Protein AF-W1WVS3-F1 (afdb_monomer)

Secondary structure (DSSP, 8-state):
---TT--HHHHHHHHHSS-----HHHHHHHHHHHHHHHT---EE-TTT--EE-HHHHHHHHHHTS---S-----SSEEETTEEE----SEEES---SSPPPTTEEEHHHHHHHHHHHHT-TT-

Organism: NCBI:txid1403943

Foldseek 3Di:
DDPPDDPLVVVVCVLPVDDDPDDPLVNLLVVQVNCVVVVNQWDADPVPRDIDHNVVNVVSVVVVDDDDDPDPPQCFDADPLDTDDDDFADEDDDPDVDDDDPRYDYPVNVVVNVVVSVPDPSD

Structure (mmCIF, N/CA/C/O backbone):
data_AF-W1WVS3-F1
#
_entry.id   AF-W1WVS3-F1
#
loop_
_atom_site.group_PDB
_atom_site.id
_atom_site.type_symbol
_atom_site.label_atom_id
_atom_site.label_alt_id
_atom_site.label_comp_id
_atom_site.label_asym_id
_atom_site.label_entity_id
_atom_site.label_seq_id
_atom_site.pdbx_PDB_ins_code
_atom_site.Cartn_x
_atom_site.Cartn_y
_atom_site.Cartn_z
_atom_site.occupancy
_atom_site.B_iso_or_equiv
_atom_site.auth_seq_id
_atom_site.auth_comp_id
_atom_site.auth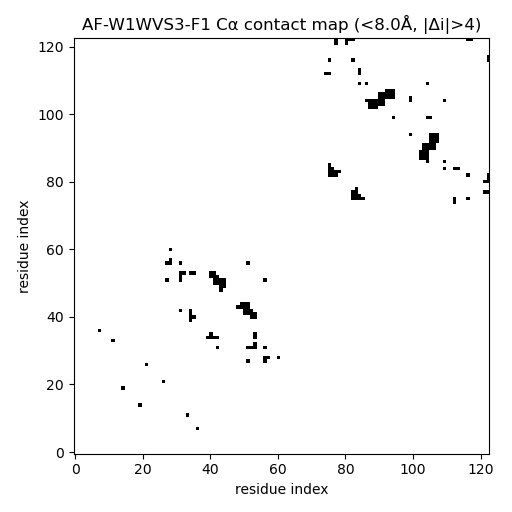_asym_id
_atom_site.auth_atom_id
_atom_site.pdbx_PDB_model_num
ATOM 1 N N . MET A 1 1 ? 13.238 14.920 16.404 1.00 37.09 1 MET A N 1
ATOM 2 C CA . MET A 1 1 ? 12.700 14.492 15.094 1.00 37.09 1 MET A CA 1
ATOM 3 C C . MET A 1 1 ? 11.214 14.265 15.288 1.00 37.09 1 MET A C 1
ATOM 5 O O . MET A 1 1 ? 10.827 13.260 15.865 1.00 37.09 1 MET A O 1
ATOM 9 N N . THR A 1 2 ? 10.415 15.285 15.002 1.00 36.09 2 THR A N 1
ATOM 10 C CA . THR A 1 2 ? 9.004 15.368 15.381 1.00 36.09 2 THR A CA 1
ATOM 11 C C . THR A 1 2 ? 8.149 14.519 14.437 1.00 36.09 2 THR A C 1
ATOM 13 O O . THR A 1 2 ? 8.249 14.638 13.219 1.00 36.09 2 THR A O 1
ATOM 16 N N . ALA A 1 3 ? 7.336 13.629 15.008 1.00 47.50 3 ALA A N 1
ATOM 17 C CA . ALA A 1 3 ? 6.373 12.768 14.320 1.00 47.50 3 ALA A CA 1
ATOM 18 C C . ALA A 1 3 ? 5.137 13.566 13.849 1.00 47.50 3 ALA A C 1
ATOM 20 O O . ALA A 1 3 ? 3.996 13.214 14.136 1.00 47.50 3 ALA A O 1
ATOM 21 N N . GLU A 1 4 ? 5.373 14.681 13.166 1.00 49.12 4 GLU A N 1
ATOM 22 C CA . GLU A 1 4 ? 4.330 15.546 12.621 1.00 49.12 4 GLU A CA 1
ATOM 23 C C . GLU A 1 4 ? 3.707 14.851 11.397 1.00 49.12 4 GLU A C 1
ATOM 25 O O . GLU A 1 4 ? 4.420 14.533 10.446 1.00 49.12 4 GLU A O 1
ATOM 30 N N . LEU A 1 5 ? 2.381 14.635 11.438 1.00 49.59 5 LEU A N 1
ATOM 31 C CA . LEU A 1 5 ? 1.480 14.105 10.385 1.00 49.59 5 LEU A CA 1
ATOM 32 C C . LEU A 1 5 ? 1.095 12.610 10.405 1.00 49.59 5 LEU A C 1
ATOM 34 O O . LEU A 1 5 ? 0.643 12.092 9.385 1.00 49.59 5 LEU A O 1
ATOM 38 N N . ARG A 1 6 ? 1.140 11.898 11.539 1.00 64.75 6 ARG A N 1
ATOM 39 C CA . ARG A 1 6 ? 0.361 10.642 11.675 1.00 64.75 6 ARG A CA 1
ATOM 40 C C . ARG A 1 6 ? -0.887 10.864 12.520 1.00 64.75 6 ARG A C 1
ATOM 42 O O . ARG A 1 6 ? -0.873 10.666 13.729 1.00 64.75 6 ARG A O 1
ATOM 49 N N . ASN A 1 7 ? -1.987 11.254 11.875 1.00 84.69 7 ASN A N 1
ATOM 50 C CA . ASN A 1 7 ? -3.302 11.313 12.518 1.00 84.69 7 ASN A CA 1
ATOM 51 C C . ASN A 1 7 ? -3.892 9.894 12.627 1.00 84.69 7 ASN A C 1
ATOM 53 O O . ASN A 1 7 ? -4.777 9.505 11.868 1.00 84.69 7 ASN A O 1
ATOM 57 N N . LEU A 1 8 ? -3.342 9.101 13.552 1.00 86.19 8 LEU A N 1
ATOM 58 C CA . LEU A 1 8 ? -3.789 7.733 13.830 1.00 86.19 8 LEU A CA 1
ATOM 59 C C . LEU A 1 8 ? -5.300 7.623 14.101 1.00 86.19 8 LEU A C 1
ATOM 61 O O . LEU A 1 8 ? -5.906 6.710 13.542 1.00 86.19 8 LEU A O 1
ATOM 65 N N . PRO A 1 9 ? -5.936 8.539 14.862 1.00 88.38 9 PRO A N 1
ATOM 66 C CA . PRO A 1 9 ? -7.389 8.524 15.036 1.00 88.38 9 PRO A CA 1
ATOM 67 C C . PRO A 1 9 ? -8.158 8.619 13.714 1.00 88.38 9 PRO A C 1
ATOM 69 O O . PRO A 1 9 ? -9.126 7.892 13.507 1.00 88.38 9 PRO A O 1
ATOM 72 N N . HIS A 1 10 ? -7.712 9.480 12.795 1.00 87.06 10 HIS A N 1
ATOM 73 C CA . HIS A 1 10 ? -8.343 9.620 11.484 1.00 87.06 10 HIS A CA 1
ATOM 74 C C . HIS A 1 10 ? -8.185 8.354 10.629 1.00 87.06 10 HIS A C 1
ATOM 76 O O . HIS A 1 10 ? -9.164 7.880 10.056 1.00 87.06 10 HIS A O 1
ATOM 82 N N . ILE A 1 11 ? -6.985 7.762 10.601 1.00 88.50 11 ILE A N 1
ATOM 83 C CA . ILE A 1 11 ? -6.723 6.510 9.870 1.00 88.50 11 ILE A CA 1
ATOM 84 C C . ILE A 1 11 ? -7.566 5.365 10.440 1.00 88.50 11 ILE A C 1
ATOM 86 O O . ILE A 1 11 ? -8.191 4.640 9.675 1.00 88.50 11 ILE A O 1
ATOM 90 N N . ALA A 1 12 ? -7.625 5.217 11.767 1.00 89.12 12 ALA A N 1
ATOM 91 C CA . ALA A 1 12 ? -8.442 4.196 12.418 1.00 89.12 12 ALA A CA 1
ATOM 92 C C . ALA A 1 12 ? -9.937 4.389 12.120 1.00 89.12 12 ALA A C 1
ATOM 94 O O . ALA A 1 12 ? -10.638 3.418 11.855 1.00 89.12 12 ALA A O 1
ATOM 95 N N . SER A 1 13 ? -10.415 5.638 12.098 1.00 90.19 13 SER A N 1
ATOM 96 C CA . SER A 1 13 ? -11.797 5.943 11.725 1.00 90.19 13 SER A CA 1
ATOM 97 C C . SER A 1 13 ? -12.124 5.466 10.309 1.00 90.19 13 SER A C 1
ATOM 99 O O . SER A 1 13 ? -13.144 4.812 10.128 1.00 90.19 13 SER A O 1
ATOM 101 N N . MET A 1 14 ? -11.267 5.741 9.320 1.00 89.38 14 MET A N 1
ATOM 102 C CA . MET A 1 14 ? -11.466 5.233 7.952 1.00 89.38 14 MET A CA 1
ATOM 103 C C . MET A 1 14 ? -11.296 3.710 7.870 1.00 89.38 14 MET A C 1
ATOM 105 O O . MET A 1 14 ? -11.990 3.043 7.120 1.00 89.38 14 MET A O 1
ATOM 109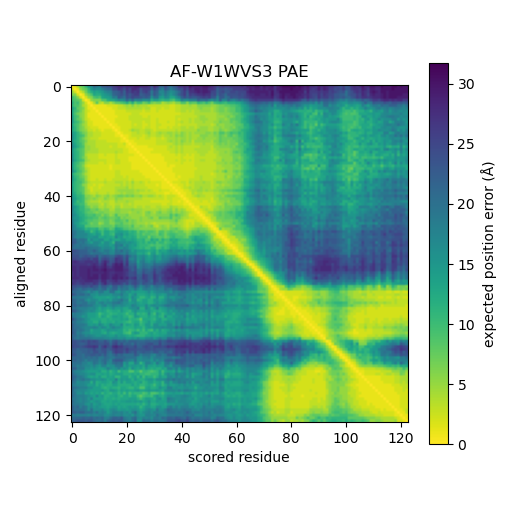 N N . ALA A 1 15 ? -10.394 3.130 8.663 1.00 90.06 15 ALA A N 1
ATOM 110 C CA . ALA A 1 15 ? -10.122 1.697 8.611 1.00 90.06 15 ALA A CA 1
ATOM 111 C C . ALA A 1 15 ? -11.259 0.827 9.183 1.00 90.06 15 ALA A C 1
ATOM 113 O O . ALA A 1 15 ? -11.425 -0.307 8.742 1.00 90.06 15 ALA A O 1
ATOM 114 N N . PHE A 1 16 ? -11.998 1.324 10.185 1.00 89.75 16 PHE A N 1
ATOM 115 C CA . PHE A 1 16 ? -12.959 0.517 10.950 1.00 89.75 16 PHE A CA 1
ATOM 116 C C . PHE A 1 16 ? -14.426 0.946 10.821 1.00 89.75 16 PHE A C 1
ATOM 118 O O . PHE A 1 16 ? -15.299 0.141 11.136 1.00 89.75 16 PHE A O 1
ATOM 125 N N . ASN A 1 17 ? -14.724 2.176 10.382 1.00 91.38 17 ASN A N 1
ATOM 126 C CA . ASN A 1 17 ? 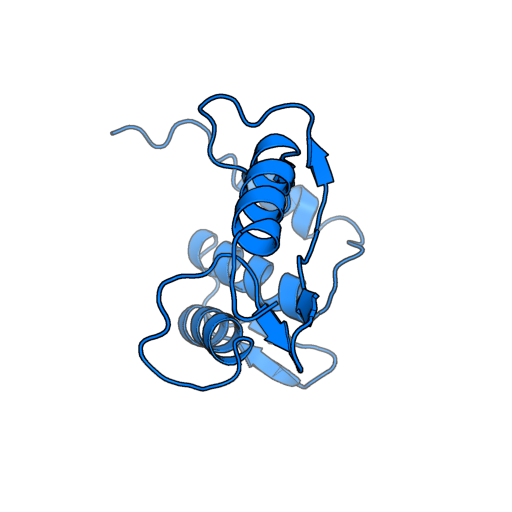-16.108 2.677 10.334 1.00 91.38 17 ASN A CA 1
ATOM 127 C C . ASN A 1 17 ? -16.769 2.581 8.949 1.00 91.38 17 ASN A C 1
ATOM 129 O O . ASN A 1 17 ? -17.908 3.020 8.795 1.00 91.38 17 ASN A O 1
ATOM 133 N N . GLU A 1 18 ? -16.095 2.019 7.947 1.00 89.44 18 GLU A N 1
ATOM 134 C CA . GLU A 1 18 ? -16.643 1.846 6.599 1.00 89.44 18 GLU A CA 1
ATOM 135 C C . GLU A 1 18 ? -16.182 0.527 5.952 1.00 89.44 18 GLU A C 1
ATOM 137 O O . GLU A 1 18 ? -15.131 -0.008 6.313 1.00 89.44 18 GLU A O 1
ATOM 142 N N . PRO A 1 19 ? -16.957 -0.035 5.005 1.00 89.00 19 PRO A N 1
ATOM 143 C CA . PRO A 1 19 ? -16.530 -1.200 4.241 1.00 89.00 19 PRO A CA 1
ATOM 144 C C . PRO A 1 19 ? -15.398 -0.838 3.271 1.00 89.00 19 PRO A C 1
ATOM 146 O O . PRO A 1 19 ? -15.539 0.053 2.434 1.00 89.00 19 PRO A O 1
ATOM 149 N N . LEU A 1 20 ? -14.294 -1.584 3.339 1.00 88.06 20 LEU A N 1
ATOM 150 C CA . LEU A 1 20 ? -13.132 -1.397 2.473 1.00 88.06 20 LEU A CA 1
ATOM 151 C C . LEU A 1 20 ? -13.074 -2.487 1.399 1.00 88.06 20 LEU A C 1
ATOM 153 O O . LEU A 1 20 ? -13.071 -3.678 1.706 1.00 88.06 20 LEU A O 1
ATOM 157 N N . MET A 1 21 ? -12.962 -2.086 0.133 1.00 89.00 21 MET A N 1
ATOM 158 C CA . MET A 1 21 ? -12.652 -3.002 -0.968 1.00 89.00 21 MET A CA 1
ATOM 159 C C . MET A 1 21 ? -11.142 -3.238 -1.025 1.00 89.00 21 MET A C 1
ATOM 161 O O . MET A 1 21 ? -10.414 -2.497 -1.685 1.00 89.00 21 MET A O 1
ATOM 165 N N . LEU A 1 22 ? -10.671 -4.261 -0.311 1.00 83.12 22 LEU A N 1
ATOM 166 C CA . LEU A 1 22 ? -9.264 -4.654 -0.257 1.00 83.12 22 LEU A CA 1
ATOM 167 C C . LEU A 1 22 ? -9.097 -6.117 -0.659 1.00 83.12 22 LEU A C 1
ATOM 169 O O . LEU A 1 22 ? -9.939 -6.963 -0.362 1.00 83.12 22 LEU A O 1
ATOM 173 N N . GLU A 1 23 ? -7.976 -6.412 -1.307 1.00 82.94 23 GLU A N 1
ATOM 174 C CA . GLU A 1 23 ? -7.543 -7.791 -1.504 1.00 82.94 23 GLU A CA 1
ATOM 175 C C . GLU A 1 23 ? -7.091 -8.378 -0.143 1.00 82.94 23 GLU A C 1
ATOM 177 O O . GLU A 1 23 ? -6.466 -7.657 0.648 1.00 82.94 23 GLU A O 1
ATOM 182 N N . PRO A 1 24 ? -7.431 -9.644 0.177 1.00 82.06 24 PRO A N 1
ATOM 183 C CA . PRO A 1 24 ? -7.148 -10.241 1.482 1.00 82.06 24 PRO A CA 1
ATOM 184 C C . PRO A 1 24 ? -5.685 -10.170 1.936 1.00 82.06 24 PRO A C 1
ATOM 186 O O . PRO A 1 24 ? -5.435 -9.822 3.093 1.00 82.06 24 PRO A O 1
ATOM 189 N N . ALA A 1 25 ? -4.711 -10.458 1.067 1.00 79.19 25 ALA A N 1
ATOM 190 C CA . ALA A 1 25 ? -3.298 -10.384 1.437 1.00 79.19 25 ALA A CA 1
ATOM 191 C C . ALA A 1 25 ? -2.888 -8.946 1.795 1.00 79.19 25 ALA A C 1
ATOM 193 O O . ALA A 1 25 ? -2.202 -8.729 2.798 1.00 79.19 25 ALA A O 1
ATOM 194 N N . TYR A 1 26 ? -3.374 -7.944 1.057 1.00 79.25 26 TYR A N 1
ATOM 195 C CA . TYR A 1 26 ? -3.118 -6.539 1.387 1.00 79.25 26 TYR A CA 1
ATOM 196 C C . TYR A 1 26 ? -3.793 -6.101 2.695 1.00 79.25 26 TYR A C 1
ATOM 198 O O . TYR A 1 26 ? -3.179 -5.395 3.500 1.00 79.25 26 TYR A O 1
ATOM 206 N N . ALA A 1 27 ? -5.024 -6.558 2.951 1.00 85.75 27 ALA A N 1
ATOM 207 C CA . ALA A 1 27 ? -5.737 -6.276 4.195 1.00 85.75 27 ALA A CA 1
ATOM 208 C C . ALA A 1 27 ? -4.961 -6.792 5.417 1.00 85.75 27 ALA A C 1
ATOM 210 O O . ALA A 1 27 ? -4.748 -6.037 6.368 1.00 85.75 27 ALA A O 1
ATOM 211 N N . ARG A 1 28 ? -4.462 -8.037 5.371 1.00 83.25 28 ARG A N 1
ATOM 212 C CA . ARG A 1 28 ? -3.656 -8.631 6.456 1.00 83.25 28 ARG A CA 1
ATOM 213 C C . ARG A 1 28 ? -2.463 -7.746 6.812 1.00 83.25 28 ARG A C 1
ATOM 215 O O . ARG A 1 28 ? -2.244 -7.427 7.976 1.00 83.25 28 ARG A O 1
ATOM 222 N N . VAL A 1 29 ? -1.730 -7.285 5.807 1.00 80.06 29 VAL A N 1
ATOM 223 C CA . VAL A 1 29 ? -0.550 -6.431 5.985 1.00 80.06 29 VAL A CA 1
ATOM 224 C C . VAL A 1 29 ? -0.911 -5.074 6.569 1.00 80.06 29 VAL A C 1
ATOM 226 O O . VAL A 1 29 ? -0.297 -4.630 7.543 1.00 80.06 29 VAL A O 1
ATOM 229 N N . PHE A 1 30 ? -1.905 -4.415 5.974 1.00 85.19 30 PHE A N 1
ATOM 230 C CA . PHE A 1 30 ? -2.362 -3.102 6.404 1.00 85.19 30 PHE A CA 1
ATOM 231 C C . PHE A 1 30 ? -2.807 -3.123 7.870 1.00 85.19 30 PHE A C 1
ATOM 233 O O . PHE A 1 30 ? -2.318 -2.326 8.674 1.00 85.19 30 PHE A O 1
ATOM 240 N N . PHE A 1 31 ? -3.675 -4.071 8.237 1.00 87.62 31 PHE A N 1
ATOM 241 C CA . PHE A 1 31 ? -4.196 -4.167 9.596 1.00 87.62 31 PHE A CA 1
ATOM 242 C C . PHE A 1 31 ? -3.126 -4.581 10.604 1.00 87.62 31 PHE A C 1
ATOM 244 O O . PHE A 1 31 ? -3.134 -4.055 11.710 1.00 87.62 31 PHE A O 1
ATOM 251 N N . CYS A 1 32 ? -2.160 -5.427 10.245 1.00 85.00 32 CYS A N 1
ATOM 252 C CA . CYS A 1 32 ? -1.051 -5.767 11.140 1.00 85.00 32 CYS A CA 1
ATOM 253 C C . CYS A 1 32 ? -0.120 -4.578 11.415 1.00 85.00 32 CYS A C 1
ATOM 255 O O . CYS A 1 32 ? 0.274 -4.353 12.561 1.00 85.00 32 CYS A O 1
ATOM 257 N N . ALA A 1 33 ? 0.188 -3.772 10.395 1.00 82.94 33 ALA A N 1
ATOM 258 C CA . ALA A 1 33 ? 0.951 -2.540 10.579 1.00 82.94 33 ALA A CA 1
ATOM 259 C C . ALA A 1 33 ? 0.182 -1.518 11.437 1.00 82.94 33 ALA A C 1
ATOM 261 O O . ALA A 1 33 ? 0.769 -0.858 12.299 1.00 82.94 33 ALA A O 1
ATOM 262 N N . LEU A 1 34 ? -1.136 -1.410 11.232 1.00 86.25 34 LEU A N 1
ATOM 263 C CA . LEU A 1 34 ? -2.011 -0.540 12.017 1.00 86.25 34 LEU A CA 1
ATOM 264 C C . LEU A 1 34 ? -2.143 -1.023 13.472 1.00 86.25 34 LEU A C 1
ATOM 266 O O . LEU A 1 34 ? -2.066 -0.214 14.394 1.00 86.25 34 LEU A O 1
ATOM 270 N N . ALA A 1 35 ? -2.267 -2.333 13.691 1.00 86.69 35 ALA A N 1
ATOM 271 C CA . ALA A 1 35 ? -2.376 -2.958 15.007 1.00 86.69 35 ALA A CA 1
ATOM 272 C C . ALA A 1 35 ? -1.173 -2.636 15.901 1.00 86.69 35 ALA A C 1
ATOM 274 O O . ALA A 1 35 ? -1.359 -2.227 17.048 1.00 86.69 35 ALA A O 1
ATOM 275 N N . GLY A 1 36 ? 0.045 -2.703 15.352 1.00 81.94 36 GLY A N 1
ATOM 276 C CA . GLY A 1 36 ? 1.260 -2.311 16.069 1.00 81.94 36 GLY A CA 1
ATOM 277 C C . GLY A 1 36 ? 1.268 -0.840 16.508 1.00 81.94 36 GLY A C 1
ATOM 278 O O . GLY A 1 36 ? 1.840 -0.515 17.544 1.00 81.94 36 GLY A O 1
ATOM 279 N N . GLN A 1 37 ? 0.600 0.051 15.767 1.00 83.69 37 GLN A N 1
ATOM 280 C CA . GLN A 1 37 ? 0.473 1.468 16.136 1.00 83.69 37 GLN A CA 1
ATOM 281 C C . GLN A 1 37 ? -0.641 1.713 17.168 1.00 83.69 37 GLN A C 1
ATOM 283 O O . GLN A 1 37 ? -0.565 2.675 17.927 1.00 83.69 37 GLN A O 1
ATOM 288 N N . LEU A 1 38 ? -1.670 0.861 17.188 1.00 85.69 38 LEU A N 1
ATOM 289 C CA . LEU A 1 38 ? -2.833 0.963 18.078 1.00 85.69 38 LEU A CA 1
ATOM 290 C C . LEU A 1 38 ? -2.676 0.179 19.393 1.00 85.69 38 LEU A C 1
ATOM 292 O O . LEU A 1 38 ? -3.576 0.210 20.227 1.00 85.69 38 LEU A O 1
ATOM 296 N N . GLY A 1 39 ? -1.560 -0.530 19.588 1.00 85.06 39 GLY A N 1
ATOM 297 C CA . GLY A 1 39 ? -1.350 -1.385 20.762 1.00 85.06 39 GLY A CA 1
ATOM 298 C C . GLY A 1 39 ? -2.166 -2.683 20.732 1.00 85.06 39 GLY A C 1
ATOM 299 O O . GLY A 1 39 ? -2.389 -3.297 21.773 1.00 85.06 39 GLY A O 1
ATOM 300 N N . ILE A 1 40 ? -2.616 -3.109 19.549 1.00 86.75 40 ILE A N 1
ATOM 301 C CA . ILE A 1 40 ? -3.334 -4.369 19.350 1.00 86.75 40 ILE A CA 1
ATOM 302 C C . ILE A 1 40 ? -2.300 -5.491 19.214 1.00 86.75 40 ILE A C 1
ATOM 304 O O . ILE A 1 40 ? -1.448 -5.465 18.327 1.00 86.75 40 ILE A O 1
ATOM 308 N N . SER A 1 41 ? -2.377 -6.485 20.097 1.00 81.94 41 SER A N 1
ATOM 309 C CA . SER A 1 41 ? -1.390 -7.568 20.193 1.00 81.94 41 SER A CA 1
ATOM 310 C C . SER A 1 41 ? -1.661 -8.752 19.264 1.00 81.94 41 SER A C 1
ATOM 312 O O . SER A 1 41 ? -0.736 -9.494 18.935 1.00 81.94 41 SER A O 1
ATOM 314 N N . ARG A 1 42 ? -2.914 -8.947 18.843 1.00 84.38 42 ARG A N 1
ATOM 315 C CA . ARG A 1 42 ? -3.333 -10.083 18.017 1.00 84.38 42 ARG A CA 1
ATOM 316 C C . ARG A 1 42 ? -4.489 -9.693 17.109 1.00 84.38 42 ARG A C 1
ATOM 318 O O . ARG A 1 42 ? -5.464 -9.103 17.567 1.00 84.38 42 ARG A O 1
ATOM 325 N N . LEU A 1 43 ? -4.391 -10.086 15.845 1.00 86.50 43 LEU A N 1
ATOM 326 C CA . LEU A 1 43 ? -5.483 -10.045 14.879 1.00 86.50 43 LEU A CA 1
ATOM 327 C C . LEU A 1 43 ? -5.944 -11.469 14.579 1.00 86.50 43 LEU A C 1
ATOM 329 O O . LEU A 1 43 ? -5.170 -12.418 14.690 1.00 86.50 43 LEU A O 1
ATOM 333 N N . THR A 1 44 ? -7.215 -11.634 14.234 1.00 87.06 44 THR A N 1
ATOM 334 C CA . THR A 1 44 ? -7.772 -12.926 13.823 1.00 87.06 44 THR A CA 1
ATOM 335 C C . THR A 1 44 ? -8.528 -12.731 12.523 1.00 87.06 44 THR A C 1
ATOM 337 O O . THR A 1 44 ? -9.426 -11.893 12.455 1.00 87.06 44 THR A O 1
ATOM 340 N N . ASP A 1 45 ? -8.144 -13.476 11.490 1.00 84.12 45 ASP A N 1
ATOM 341 C CA . ASP A 1 45 ? -8.894 -13.525 10.240 1.00 84.12 45 ASP A CA 1
ATOM 342 C C . ASP A 1 45 ? -10.192 -14.301 10.495 1.00 84.12 45 ASP A C 1
ATOM 344 O O . ASP A 1 45 ? -10.162 -15.485 10.824 1.00 84.12 45 ASP A O 1
ATOM 348 N N . ALA A 1 46 ? -11.339 -13.632 10.380 1.00 80.38 46 ALA A N 1
ATOM 349 C CA . ALA A 1 46 ? -12.638 -14.235 10.672 1.00 80.38 46 ALA A CA 1
ATOM 350 C C . ALA A 1 46 ? -13.054 -15.323 9.665 1.00 80.38 46 ALA A C 1
ATOM 352 O O . ALA A 1 46 ? -13.892 -16.159 9.992 1.00 80.38 46 ALA A O 1
ATOM 353 N N . VAL A 1 47 ? -12.489 -15.315 8.454 1.00 79.62 47 VAL A N 1
ATOM 354 C CA . VAL A 1 47 ? -12.786 -16.292 7.397 1.00 79.62 47 VAL A CA 1
ATOM 355 C C . VAL A 1 47 ? -11.903 -17.527 7.552 1.00 79.62 47 VAL A C 1
ATOM 357 O O . VAL A 1 47 ? -12.389 -18.648 7.429 1.00 79.62 47 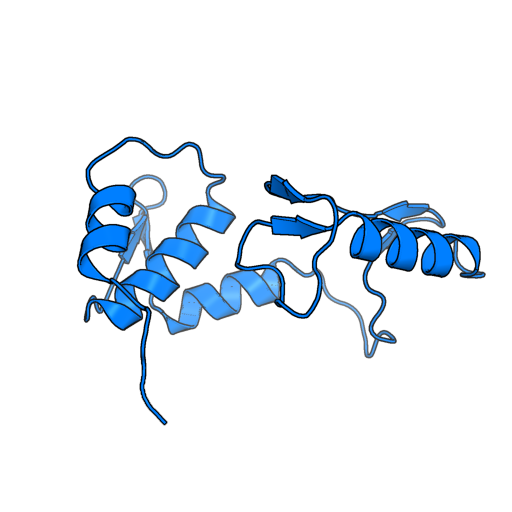VAL A O 1
ATOM 360 N N . SER A 1 48 ? -10.613 -17.324 7.833 1.00 78.94 48 SER A N 1
ATOM 361 C CA . SER A 1 48 ? -9.624 -18.414 7.898 1.00 78.94 48 SER A CA 1
ATOM 362 C C . SER A 1 48 ? -9.428 -18.976 9.312 1.00 78.94 48 SER A C 1
ATOM 364 O O . SER A 1 48 ? -8.989 -20.108 9.471 1.00 78.94 48 SER A O 1
ATOM 366 N N . GLY A 1 49 ? -9.736 -18.196 10.353 1.00 80.19 49 GLY A N 1
ATOM 367 C CA . GLY A 1 49 ? -9.428 -18.513 11.754 1.00 80.19 49 GLY A CA 1
ATOM 368 C C . GLY A 1 49 ? -7.970 -18.249 12.153 1.00 80.19 49 GLY A C 1
ATOM 369 O O . GLY A 1 49 ? -7.613 -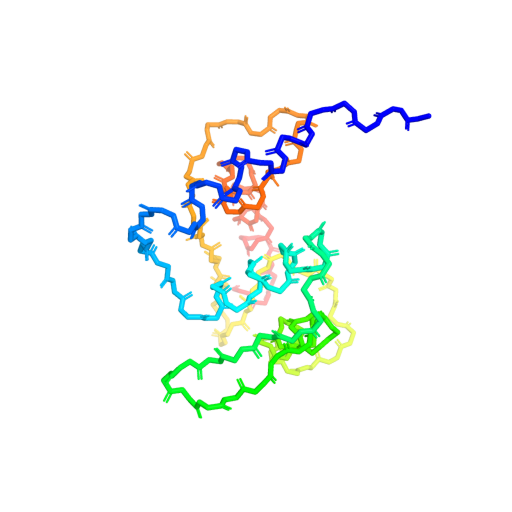18.391 13.326 1.00 80.19 49 GLY A O 1
ATOM 370 N N . ASP A 1 50 ? -7.132 -17.834 11.202 1.00 80.94 50 ASP A N 1
ATOM 371 C CA . ASP A 1 50 ? -5.711 -17.578 11.416 1.00 80.94 50 ASP A CA 1
ATOM 372 C C . ASP A 1 50 ? -5.491 -16.418 12.383 1.00 80.94 50 ASP A C 1
ATOM 374 O O . ASP A 1 50 ? -6.127 -15.365 12.290 1.00 80.94 50 ASP A O 1
ATOM 378 N N . SER A 1 51 ? -4.536 -16.589 13.294 1.00 80.62 51 SER A N 1
ATOM 379 C CA . SER A 1 51 ? -4.049 -15.494 14.130 1.00 80.62 51 SER A CA 1
ATOM 380 C C . SER A 1 51 ? -2.846 -14.842 13.472 1.00 80.62 51 SER A C 1
ATOM 382 O O . SER A 1 51 ? -1.927 -15.536 13.058 1.00 80.62 51 SER A O 1
ATOM 384 N N . LEU A 1 52 ? -2.858 -13.515 13.392 1.00 77.50 52 LEU A N 1
ATOM 385 C CA . LEU A 1 52 ? -1.762 -12.733 12.839 1.00 77.50 52 LEU A CA 1
ATOM 386 C C . LEU A 1 52 ? -1.184 -11.850 13.939 1.00 77.50 52 LEU A C 1
ATOM 388 O O . LEU A 1 52 ? -1.886 -11.023 14.534 1.00 77.50 52 LEU A O 1
ATOM 392 N N . THR A 1 53 ? 0.103 -12.019 14.205 1.00 74.19 53 THR A N 1
ATOM 393 C CA . THR A 1 53 ? 0.907 -11.051 14.947 1.00 74.19 53 THR A CA 1
ATOM 394 C C . THR A 1 53 ? 1.587 -10.079 13.981 1.00 74.19 53 THR A C 1
ATOM 396 O O . THR A 1 53 ? 1.786 -10.372 12.799 1.00 74.19 53 THR A O 1
ATOM 399 N N . ALA A 1 54 ? 1.983 -8.905 14.484 1.00 63.34 54 ALA A N 1
ATOM 400 C CA . ALA A 1 54 ? 2.684 -7.896 13.684 1.00 63.34 54 ALA A CA 1
ATOM 401 C C . ALA A 1 54 ? 3.953 -8.451 12.997 1.00 63.34 54 ALA A C 1
ATOM 403 O O . ALA A 1 54 ? 4.290 -8.033 11.890 1.00 63.34 54 ALA A O 1
ATOM 404 N N . GLN A 1 55 ? 4.613 -9.428 13.627 1.00 61.50 55 GLN A N 1
ATOM 405 C CA . GLN A 1 55 ? 5.807 -10.090 13.102 1.00 61.50 55 GLN A CA 1
ATOM 406 C C . GLN A 1 55 ? 5.485 -11.056 11.947 1.00 61.50 55 GLN A C 1
ATOM 408 O O . GLN A 1 55 ? 6.196 -11.086 10.944 1.00 61.50 55 GLN A O 1
ATOM 413 N N . GLU A 1 56 ? 4.399 -11.824 12.063 1.00 63.06 56 GLU A N 1
ATOM 414 C CA . GLU A 1 56 ? 3.987 -12.830 11.071 1.00 63.06 56 GLU A CA 1
ATOM 415 C C . GLU A 1 56 ? 3.450 -12.197 9.783 1.00 63.06 56 GLU A C 1
ATOM 417 O O . GLU A 1 56 ? 3.629 -12.747 8.698 1.00 63.06 56 GLU A O 1
ATOM 422 N N . ALA A 1 57 ? 2.852 -11.010 9.880 1.00 59.09 57 ALA A N 1
ATOM 423 C CA . ALA A 1 57 ? 2.359 -10.253 8.730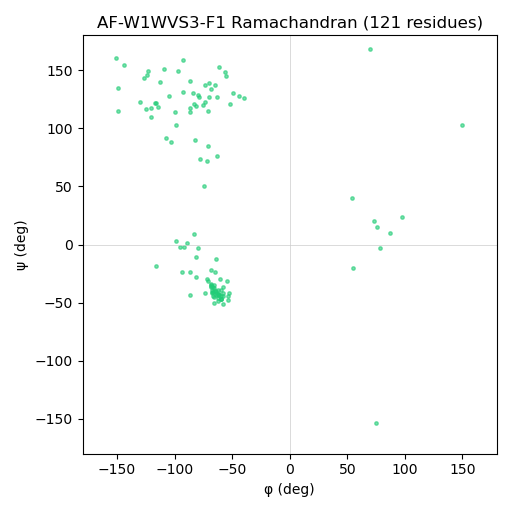 1.00 59.09 57 ALA A CA 1
ATOM 424 C C . ALA A 1 57 ? 3.477 -9.773 7.795 1.00 59.09 57 ALA A C 1
ATOM 426 O O . ALA A 1 57 ? 3.338 -9.765 6.571 1.00 59.09 57 ALA A O 1
ATOM 427 N N . LEU A 1 58 ? 4.611 -9.379 8.383 1.00 57.25 58 LEU A N 1
ATOM 428 C CA . LEU A 1 58 ? 5.805 -9.007 7.631 1.00 57.25 58 LEU A CA 1
ATOM 429 C C . LEU A 1 58 ? 6.417 -10.238 6.945 1.00 57.25 58 LEU A C 1
ATOM 431 O O . LEU A 1 58 ? 6.890 -10.147 5.814 1.00 57.25 58 LEU A O 1
ATOM 435 N N . ALA A 1 59 ? 6.359 -11.400 7.602 1.00 57.00 59 ALA A N 1
ATOM 436 C CA . ALA A 1 59 ? 6.797 -12.664 7.023 1.00 57.00 59 ALA A CA 1
ATOM 437 C C . ALA A 1 59 ? 5.887 -13.126 5.869 1.00 57.00 59 ALA A C 1
ATOM 439 O O . ALA A 1 59 ? 6.392 -13.613 4.865 1.00 57.00 59 ALA A O 1
ATOM 440 N N . THR A 1 60 ? 4.568 -12.913 5.943 1.00 55.16 60 THR A N 1
ATOM 441 C CA . THR A 1 60 ? 3.640 -13.261 4.843 1.00 55.16 60 THR A CA 1
ATOM 442 C C . THR A 1 60 ? 3.881 -12.421 3.583 1.00 55.16 60 THR A C 1
ATOM 444 O O . THR A 1 60 ? 3.789 -12.944 2.474 1.00 55.16 60 THR A O 1
ATOM 447 N N . LEU A 1 61 ? 4.268 -11.148 3.731 1.00 53.06 61 LEU A N 1
ATOM 448 C CA . LEU A 1 61 ? 4.754 -10.320 2.616 1.00 53.06 61 LEU A CA 1
ATOM 449 C C . LEU A 1 61 ? 6.035 -10.870 1.993 1.00 53.06 61 LEU A C 1
ATOM 451 O O . LEU A 1 61 ? 6.163 -10.881 0.772 1.00 53.06 61 LEU A O 1
ATOM 455 N N . ALA A 1 62 ? 6.980 -11.298 2.832 1.00 51.44 62 ALA A N 1
ATOM 456 C CA . ALA A 1 62 ? 8.255 -11.839 2.376 1.00 51.44 62 ALA A CA 1
ATOM 457 C C . ALA A 1 62 ? 8.074 -13.176 1.638 1.00 51.44 62 ALA A C 1
ATOM 459 O O . ALA A 1 62 ? 8.746 -13.416 0.644 1.00 51.44 62 ALA A O 1
ATOM 460 N N . LEU A 1 63 ? 7.126 -14.005 2.087 1.00 48.03 63 LEU A N 1
ATOM 461 C CA . LEU A 1 63 ? 6.807 -15.314 1.506 1.00 48.03 63 LEU A CA 1
ATOM 462 C C . LEU A 1 63 ? 5.898 -15.243 0.269 1.00 48.03 63 LEU A C 1
ATOM 464 O O . LEU A 1 63 ? 5.741 -16.238 -0.426 1.00 48.03 63 LEU A O 1
ATOM 468 N N . SER A 1 64 ? 5.312 -14.079 -0.029 1.00 49.97 64 SER A N 1
ATOM 469 C CA . SER A 1 64 ? 4.601 -13.847 -1.298 1.00 49.97 64 SER A CA 1
ATOM 470 C C . SER A 1 64 ? 5.561 -13.549 -2.464 1.00 49.97 64 SER A C 1
ATOM 472 O O . SER A 1 64 ? 5.120 -13.369 -3.599 1.00 49.97 64 SER A O 1
ATOM 474 N N . GLY A 1 65 ? 6.869 -13.470 -2.195 1.00 46.00 65 GLY A N 1
ATOM 475 C CA . GLY A 1 65 ? 7.926 -13.500 -3.198 1.00 46.00 65 GLY A CA 1
ATOM 476 C C . GLY A 1 65 ? 8.495 -14.909 -3.279 1.00 46.00 65 GLY A C 1
ATOM 477 O O . GLY A 1 65 ? 9.241 -15.313 -2.393 1.00 46.00 65 GLY A O 1
ATOM 478 N N . ASP A 1 66 ? 8.109 -15.643 -4.317 1.00 42.56 66 ASP A N 1
ATOM 479 C CA . ASP A 1 66 ? 8.615 -16.985 -4.598 1.00 42.56 66 ASP A CA 1
ATOM 480 C C . ASP A 1 66 ? 10.156 -17.007 -4.689 1.00 42.56 66 ASP A C 1
ATOM 482 O O . ASP A 1 66 ? 10.795 -16.043 -5.133 1.00 42.56 66 ASP A O 1
ATOM 486 N N . ASP A 1 67 ? 10.714 -18.117 -4.216 1.00 53.44 67 ASP A N 1
ATOM 487 C CA . ASP A 1 67 ? 12.129 -18.424 -4.005 1.00 53.44 67 ASP A CA 1
ATOM 488 C C . ASP A 1 67 ? 12.984 -18.268 -5.284 1.00 53.44 67 ASP A C 1
ATOM 490 O O . ASP A 1 67 ? 12.491 -18.471 -6.394 1.00 53.44 67 ASP A O 1
ATOM 494 N N . ASP A 1 68 ? 14.259 -17.876 -5.113 1.00 39.75 68 ASP A N 1
ATOM 495 C CA . ASP A 1 68 ? 15.430 -18.161 -5.979 1.00 39.75 68 ASP A CA 1
ATOM 496 C C . ASP A 1 68 ? 16.488 -17.030 -5.942 1.00 39.75 68 ASP A C 1
ATOM 498 O O . ASP A 1 68 ? 16.358 -15.982 -6.585 1.00 39.75 68 ASP A O 1
ATOM 502 N N . GLY A 1 69 ? 17.567 -17.305 -5.194 1.00 40.53 69 GLY A N 1
ATOM 503 C CA . GLY A 1 69 ? 18.927 -16.783 -5.383 1.00 40.53 69 GLY A CA 1
ATOM 504 C C . GLY A 1 69 ? 19.194 -15.293 -5.103 1.00 40.53 69 GLY A C 1
ATOM 505 O O . GLY A 1 69 ? 18.279 -14.484 -4.955 1.00 40.53 69 GLY A O 1
ATOM 506 N N . PRO A 1 70 ? 20.479 -14.875 -5.051 1.00 40.50 70 PRO A N 1
ATOM 507 C CA . PRO A 1 70 ? 20.863 -13.468 -4.992 1.00 40.50 70 PRO A CA 1
ATOM 508 C C . PRO A 1 70 ? 20.599 -12.822 -6.361 1.00 40.50 70 PRO A C 1
ATOM 510 O O . PRO A 1 70 ? 21.516 -12.544 -7.135 1.00 40.50 70 PRO A O 1
ATOM 513 N N . ARG A 1 71 ? 19.323 -12.618 -6.697 1.00 50.41 71 ARG A N 1
ATOM 514 C CA . ARG A 1 71 ? 18.921 -11.864 -7.881 1.00 50.41 71 ARG A CA 1
ATOM 515 C C . ARG A 1 71 ? 19.418 -10.435 -7.708 1.00 50.41 71 ARG A C 1
ATOM 517 O O . ARG A 1 71 ? 19.121 -9.779 -6.710 1.00 50.41 71 ARG A O 1
ATOM 524 N N . GLN A 1 72 ? 20.153 -9.933 -8.706 1.00 49.16 72 GLN A N 1
ATOM 525 C CA . GLN A 1 72 ? 20.229 -8.490 -8.951 1.00 49.16 72 GLN A CA 1
ATOM 526 C C . GLN A 1 72 ? 18.827 -7.932 -8.730 1.00 49.16 72 GLN A C 1
ATOM 528 O O . GLN A 1 72 ? 17.889 -8.484 -9.299 1.00 49.16 72 GLN A O 1
ATOM 533 N N . ALA A 1 73 ? 18.686 -6.924 -7.868 1.00 56.25 73 ALA A N 1
ATOM 534 C CA . ALA A 1 73 ? 17.400 -6.374 -7.454 1.00 56.25 73 ALA A CA 1
ATOM 535 C C . ALA A 1 73 ? 16.655 -5.765 -8.658 1.00 56.25 73 ALA A C 1
ATOM 537 O O . ALA A 1 73 ? 16.652 -4.554 -8.876 1.00 56.25 73 ALA A O 1
ATOM 538 N N . ARG A 1 74 ? 16.071 -6.622 -9.498 1.00 65.06 74 ARG A N 1
ATOM 539 C CA . ARG A 1 74 ? 15.192 -6.250 -10.594 1.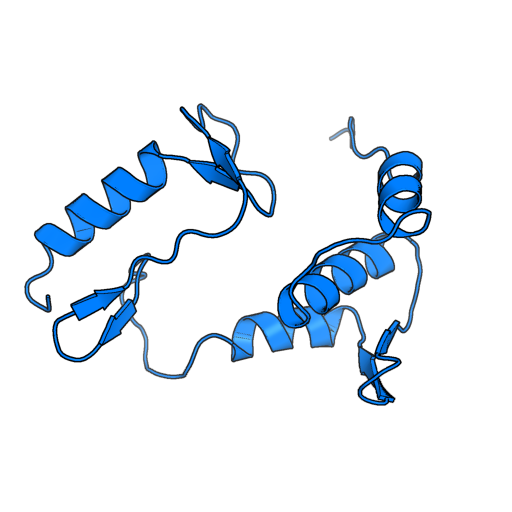00 65.06 74 ARG A CA 1
ATOM 540 C C . ARG A 1 74 ? 13.877 -5.838 -9.958 1.00 65.06 74 ARG A C 1
ATOM 542 O O . ARG A 1 74 ? 13.386 -6.457 -9.020 1.00 65.06 74 ARG A O 1
ATOM 549 N N . SER A 1 75 ? 13.319 -4.753 -10.465 1.00 74.00 75 SER A N 1
ATOM 550 C CA . SER A 1 75 ? 12.068 -4.176 -9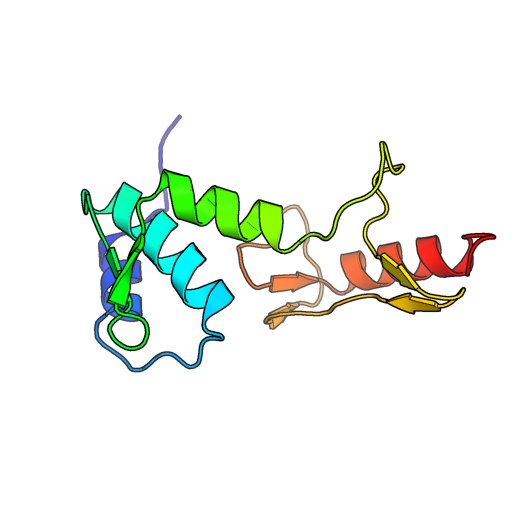.970 1.00 74.00 75 SER A CA 1
ATOM 551 C C . SER A 1 75 ? 10.821 -4.857 -10.563 1.00 74.00 75 SER A C 1
ATOM 553 O O . SER A 1 75 ? 9.706 -4.364 -10.389 1.00 74.00 75 SER A O 1
ATOM 555 N N . TYR A 1 76 ? 11.018 -5.965 -11.283 1.00 79.56 76 TYR A N 1
ATOM 556 C CA . TYR A 1 76 ? 10.026 -6.758 -12.004 1.00 79.56 76 TYR A CA 1
ATOM 557 C C . TYR A 1 76 ? 10.481 -8.223 -12.061 1.00 79.56 76 TYR A C 1
ATOM 559 O O . TYR A 1 76 ? 11.663 -8.523 -11.877 1.00 79.56 76 TYR A O 1
ATOM 567 N N . GLN A 1 77 ? 9.539 -9.127 -12.322 1.00 83.12 77 GLN A N 1
ATOM 568 C CA . GLN A 1 77 ? 9.810 -10.558 -12.483 1.00 83.12 77 GLN A CA 1
ATOM 569 C C . GLN A 1 77 ? 9.942 -10.900 -13.969 1.00 83.12 77 GLN A C 1
ATOM 571 O O . GLN A 1 77 ? 9.292 -10.269 -14.799 1.00 83.12 77 GLN A O 1
ATOM 576 N N . VAL A 1 78 ? 10.761 -11.898 -14.306 1.00 83.69 78 VAL A N 1
ATOM 577 C CA . VAL A 1 78 ? 10.865 -12.441 -15.668 1.00 83.69 78 VAL A CA 1
ATOM 578 C C . VAL A 1 78 ? 10.422 -13.898 -15.638 1.00 83.69 78 VAL A C 1
ATOM 580 O O . VAL A 1 78 ? 10.995 -14.697 -14.903 1.00 83.69 78 VAL A O 1
ATOM 583 N N . MET A 1 79 ? 9.409 -14.245 -16.428 1.00 83.00 79 MET A N 1
ATOM 584 C CA . MET A 1 79 ? 8.882 -15.606 -16.541 1.00 83.00 79 MET A CA 1
ATOM 585 C C . MET A 1 79 ? 8.913 -16.031 -18.006 1.00 83.00 79 MET A C 1
ATOM 587 O O . MET A 1 79 ? 8.240 -15.425 -18.831 1.00 83.00 79 MET A O 1
ATOM 591 N N . ASN A 1 80 ? 9.694 -17.062 -18.342 1.00 84.12 80 ASN A N 1
ATOM 592 C CA . ASN A 1 80 ? 9.826 -17.582 -19.713 1.00 84.12 80 ASN A CA 1
ATOM 593 C C . ASN A 1 80 ? 10.209 -16.515 -20.760 1.00 84.12 80 ASN A C 1
ATOM 595 O O . ASN A 1 80 ? 9.663 -16.504 -21.859 1.00 84.12 80 ASN A O 1
ATOM 599 N N . GLY A 1 81 ? 11.112 -15.595 -20.411 1.00 86.50 81 GLY A N 1
ATOM 600 C CA . GLY A 1 81 ? 11.469 -14.475 -21.290 1.00 86.50 81 GLY A CA 1
ATOM 601 C C . GLY A 1 81 ? 10.421 -13.360 -21.336 1.00 86.50 81 GLY A C 1
ATOM 602 O O . GLY A 1 81 ? 10.443 -12.537 -22.230 1.00 86.50 81 GLY A O 1
ATOM 603 N N . ILE A 1 82 ? 9.470 -13.318 -20.400 1.00 87.06 82 ILE A N 1
ATOM 604 C CA . ILE A 1 82 ? 8.457 -12.259 -20.336 1.00 87.06 82 ILE A CA 1
ATOM 605 C C . ILE A 1 82 ? 8.666 -11.453 -19.060 1.00 87.06 82 ILE A C 1
ATOM 607 O O . ILE A 1 82 ? 8.532 -11.988 -17.960 1.00 87.06 82 ILE A O 1
ATOM 611 N N . ALA A 1 83 ? 8.949 -10.156 -19.193 1.00 90.44 83 ALA A N 1
ATOM 612 C CA . ALA A 1 83 ? 8.965 -9.239 -18.057 1.00 90.44 83 ALA A CA 1
ATOM 613 C C . ALA A 1 83 ? 7.540 -8.896 -17.600 1.00 90.44 83 ALA A C 1
ATOM 615 O O . ALA A 1 83 ? 6.757 -8.296 -18.337 1.00 90.44 83 ALA A O 1
ATOM 616 N N . VAL A 1 84 ? 7.220 -9.222 -16.350 1.00 89.06 84 VAL A N 1
ATOM 617 C CA . VAL A 1 84 ? 5.945 -8.910 -15.701 1.00 89.06 84 VAL A CA 1
ATOM 618 C C . VAL A 1 84 ? 6.120 -7.680 -14.813 1.00 89.06 84 VAL A C 1
ATOM 620 O O . VAL A 1 84 ? 6.834 -7.714 -13.809 1.00 89.06 84 VAL A O 1
ATOM 623 N N . LEU A 1 85 ? 5.457 -6.578 -15.178 1.00 88.81 85 LEU A N 1
ATOM 624 C CA . LEU A 1 85 ? 5.504 -5.303 -14.455 1.00 88.81 85 LEU A CA 1
ATOM 625 C C . LEU A 1 85 ? 4.170 -5.065 -13.727 1.00 88.81 85 LEU A C 1
ATOM 627 O O . LEU A 1 85 ? 3.259 -4.476 -14.313 1.00 88.81 85 LEU A O 1
ATOM 631 N N . PRO A 1 86 ? 4.026 -5.486 -12.456 1.00 81.00 86 PRO A N 1
ATOM 632 C CA . PRO A 1 86 ? 2.787 -5.278 -11.723 1.00 81.00 86 PRO A CA 1
ATOM 633 C C . PRO A 1 86 ? 2.562 -3.789 -11.435 1.00 81.00 86 PRO A C 1
ATOM 635 O O . PRO A 1 86 ? 3.455 -3.059 -10.980 1.00 81.00 86 PRO A O 1
ATOM 638 N N . VAL A 1 87 ? 1.332 -3.351 -11.690 1.00 83.25 87 VAL A N 1
ATOM 639 C CA . VAL A 1 87 ? 0.838 -2.012 -11.376 1.00 83.25 87 VAL A CA 1
ATOM 640 C C . VAL A 1 87 ? -0.344 -2.181 -10.437 1.00 83.25 87 VAL A C 1
ATOM 642 O O . VAL A 1 87 ? -1.402 -2.651 -10.847 1.00 83.25 87 VAL A O 1
ATOM 645 N N . SER A 1 88 ? -0.147 -1.797 -9.178 1.00 75.50 88 SER A N 1
ATOM 646 C CA . SER A 1 88 ? -1.156 -1.933 -8.128 1.00 75.50 88 SER A CA 1
ATOM 647 C C . SER A 1 88 ? -1.463 -0.581 -7.492 1.00 75.50 88 SER A C 1
ATOM 649 O O . SER A 1 88 ? -0.593 0.292 -7.395 1.00 75.50 88 SER A O 1
ATOM 651 N N . GLY A 1 89 ? -2.702 -0.427 -7.028 1.00 76.31 89 GLY A N 1
ATOM 652 C CA . GLY A 1 89 ? -3.158 0.773 -6.335 1.00 76.31 89 GLY A CA 1
ATOM 653 C C . GLY A 1 89 ? -3.391 1.973 -7.258 1.00 76.31 89 GLY A C 1
ATOM 654 O O . GLY A 1 89 ? -3.696 1.822 -8.440 1.00 76.31 89 GLY A O 1
ATOM 655 N N . THR A 1 90 ? -3.279 3.181 -6.710 1.00 82.12 90 THR A N 1
ATOM 656 C CA . THR A 1 90 ? -3.653 4.417 -7.411 1.00 82.12 90 THR A CA 1
ATOM 657 C C . THR A 1 90 ? -2.526 4.928 -8.302 1.00 82.12 90 THR A C 1
ATOM 659 O O . THR A 1 90 ? -1.387 5.094 -7.858 1.00 82.12 90 THR A O 1
ATOM 662 N N . LEU A 1 91 ? -2.858 5.238 -9.557 1.00 84.50 91 LEU A N 1
ATOM 663 C CA . LEU A 1 91 ? -1.930 5.818 -10.523 1.00 84.50 91 LEU A CA 1
ATOM 664 C C . LEU A 1 91 ? -1.762 7.324 -10.313 1.00 84.50 91 LEU A C 1
ATOM 666 O O . LEU A 1 91 ? -2.741 8.068 -10.276 1.00 84.50 91 LEU A O 1
ATOM 670 N N . VAL A 1 92 ? -0.513 7.787 -10.216 1.00 82.44 92 VAL A N 1
ATOM 671 C CA . VAL A 1 92 ? -0.197 9.208 -9.984 1.00 82.44 92 VAL A CA 1
ATOM 672 C C . VAL A 1 92 ? 0.765 9.777 -11.026 1.00 82.44 92 VAL A C 1
ATOM 674 O O . VAL A 1 92 ? 1.698 9.107 -11.474 1.00 82.44 92 VAL A O 1
ATOM 677 N N . SER A 1 93 ? 0.546 11.047 -11.397 1.00 76.25 93 SER A N 1
ATOM 678 C CA . SER A 1 93 ? 1.224 11.685 -12.535 1.00 76.25 93 SER A CA 1
ATOM 679 C C . SER A 1 93 ? 2.743 11.773 -12.369 1.00 76.25 93 SER A C 1
ATOM 681 O O . SER A 1 93 ? 3.497 11.410 -13.269 1.00 76.25 93 SER A O 1
ATOM 683 N N . ARG A 1 94 ? 3.199 12.245 -11.204 1.00 64.12 94 ARG A N 1
ATOM 684 C CA . ARG A 1 94 ? 4.609 12.326 -10.821 1.00 64.12 94 ARG A CA 1
ATOM 685 C C . ARG A 1 94 ? 4.742 12.162 -9.314 1.00 64.12 94 ARG A C 1
ATOM 687 O O . ARG A 1 94 ? 4.366 13.050 -8.554 1.00 64.12 94 ARG A O 1
ATOM 694 N N . THR A 1 95 ? 5.386 11.091 -8.880 1.00 58.94 95 THR A N 1
ATOM 695 C CA . THR A 1 95 ? 6.032 11.040 -7.566 1.00 58.94 95 THR A CA 1
ATOM 696 C C . THR A 1 95 ? 7.266 11.946 -7.617 1.00 58.94 95 THR A C 1
ATOM 698 O O . THR A 1 95 ? 8.364 11.522 -7.966 1.00 58.94 95 THR A O 1
ATOM 701 N N . ARG A 1 96 ? 7.090 13.251 -7.383 1.00 50.53 96 ARG A N 1
ATOM 702 C CA . ARG A 1 96 ? 8.212 14.186 -7.200 1.00 50.53 96 ARG A CA 1
ATOM 703 C C . ARG A 1 96 ? 8.601 14.161 -5.727 1.00 50.53 96 ARG A C 1
ATOM 705 O O . ARG A 1 96 ? 7.765 14.536 -4.917 1.00 50.53 96 ARG A O 1
ATOM 712 N N . ALA A 1 97 ? 9.832 13.748 -5.411 1.00 50.22 97 ALA A N 1
ATOM 713 C CA . ALA A 1 97 ? 10.486 13.746 -4.086 1.00 50.22 97 ALA A CA 1
ATOM 714 C C . ALA A 1 97 ? 9.766 13.034 -2.914 1.00 50.22 97 ALA A C 1
ATOM 716 O O . ALA A 1 97 ? 10.417 12.655 -1.946 1.00 50.22 97 ALA A O 1
ATOM 717 N N . LEU A 1 98 ? 8.458 12.808 -2.997 1.00 45.34 98 LEU A N 1
ATOM 718 C CA . LEU A 1 98 ? 7.669 12.027 -2.066 1.00 45.34 98 LEU A CA 1
ATOM 719 C C . LEU A 1 98 ? 7.743 10.575 -2.521 1.00 45.34 98 LEU A C 1
ATOM 721 O O . LEU A 1 98 ? 7.276 10.225 -3.609 1.00 45.34 98 LEU A O 1
ATOM 725 N N . GLN A 1 99 ? 8.371 9.743 -1.694 1.00 51.78 99 GLN A N 1
ATOM 726 C CA . GLN A 1 99 ? 8.243 8.297 -1.807 1.00 51.78 99 GLN A CA 1
ATOM 727 C C . GLN A 1 99 ? 6.746 7.970 -1.909 1.00 51.78 99 GLN A C 1
ATOM 729 O O . GLN A 1 99 ? 5.970 8.516 -1.118 1.00 51.78 99 GLN A O 1
ATOM 734 N N . PRO A 1 100 ? 6.315 7.160 -2.894 1.00 54.31 100 PRO A N 1
ATOM 735 C CA . PRO A 1 100 ? 4.923 6.750 -2.969 1.00 54.31 100 PRO A CA 1
ATOM 736 C C . PRO A 1 100 ? 4.519 6.181 -1.611 1.00 54.31 100 PRO A C 1
ATOM 738 O O . PRO A 1 100 ? 5.138 5.244 -1.108 1.00 54.31 100 PRO A O 1
ATOM 741 N N . TYR A 1 101 ? 3.511 6.797 -0.999 1.00 53.66 101 TYR A N 1
ATOM 742 C CA . TYR A 1 101 ? 2.863 6.215 0.165 1.00 53.66 101 TYR A CA 1
ATOM 743 C C . TYR A 1 101 ? 2.235 4.879 -0.247 1.00 53.66 101 TYR A C 1
ATOM 745 O O . TYR A 1 101 ? 1.910 4.675 -1.421 1.00 53.66 101 TYR A O 1
ATOM 753 N N . SER A 1 102 ? 2.110 3.968 0.720 1.00 58.22 102 SER A N 1
ATOM 754 C CA . SER A 1 102 ? 1.581 2.618 0.500 1.00 58.22 102 SER A CA 1
ATOM 755 C C . SER A 1 102 ? 0.329 2.647 -0.389 1.00 58.22 102 SER A C 1
ATOM 757 O O . SER A 1 102 ? -0.591 3.418 -0.125 1.00 58.22 102 SER A O 1
ATOM 759 N N . GLY A 1 103 ? 0.326 1.846 -1.459 1.00 67.31 103 GLY A N 1
ATOM 760 C CA . GLY A 1 103 ? -0.803 1.743 -2.390 1.00 67.31 103 GLY A CA 1
ATOM 761 C C . GLY A 1 103 ? -0.828 2.753 -3.547 1.00 67.31 103 GLY A C 1
ATOM 762 O O . GLY A 1 103 ? -1.833 2.820 -4.248 1.00 67.31 103 GLY A O 1
ATOM 763 N N . MET A 1 104 ? 0.235 3.529 -3.794 1.00 78.19 104 MET A N 1
ATOM 764 C CA . MET A 1 104 ? 0.353 4.380 -4.992 1.00 78.19 104 MET A CA 1
ATOM 765 C C . MET A 1 104 ? 1.451 3.907 -5.949 1.00 78.19 104 MET A C 1
ATOM 767 O O . MET A 1 104 ? 2.567 3.602 -5.529 1.00 78.19 104 MET A O 1
ATOM 771 N N . THR A 1 105 ? 1.171 3.963 -7.254 1.00 78.81 105 THR A N 1
ATOM 772 C CA . THR A 1 105 ? 2.148 3.703 -8.320 1.00 78.81 105 THR A CA 1
ATOM 773 C C . THR A 1 105 ? 2.300 4.936 -9.218 1.00 78.81 105 THR A C 1
ATOM 775 O O . THR A 1 105 ? 1.359 5.378 -9.870 1.00 78.81 105 THR A O 1
ATOM 778 N N . GLY A 1 106 ? 3.501 5.518 -9.268 1.00 84.44 106 GLY A N 1
ATOM 779 C CA . GLY A 1 106 ? 3.784 6.683 -10.116 1.00 84.44 106 GLY A CA 1
ATOM 780 C C . GLY A 1 106 ? 4.185 6.309 -11.543 1.00 84.44 106 GLY A C 1
ATOM 781 O O . GLY A 1 106 ? 4.986 5.390 -11.731 1.00 84.44 106 GLY A O 1
ATOM 782 N N . TYR A 1 107 ? 3.721 7.069 -12.544 1.00 86.44 107 TYR A N 1
ATOM 783 C CA . TYR A 1 107 ? 4.062 6.811 -13.954 1.00 86.44 107 TYR A CA 1
ATOM 784 C C . TYR A 1 107 ? 5.568 6.841 -14.227 1.00 86.44 107 TYR A C 1
ATOM 786 O O . TYR A 1 107 ? 6.065 6.012 -14.979 1.00 86.44 107 TYR A O 1
ATOM 794 N N . ASN A 1 108 ? 6.318 7.725 -13.560 1.00 83.81 108 ASN A N 1
ATOM 795 C CA . ASN A 1 108 ? 7.781 7.762 -13.678 1.00 83.81 108 ASN A CA 1
ATOM 796 C C . ASN A 1 108 ? 8.430 6.435 -13.255 1.00 83.81 108 ASN A C 1
ATOM 798 O O . ASN A 1 108 ? 9.379 5.984 -13.888 1.00 83.81 108 ASN A O 1
ATOM 802 N N . GLY A 1 109 ? 7.905 5.808 -12.195 1.00 82.12 109 GLY A N 1
ATOM 803 C CA . GLY A 1 109 ? 8.374 4.505 -11.736 1.00 82.12 109 GLY A CA 1
ATOM 804 C C . GLY A 1 109 ? 8.083 3.422 -12.769 1.00 82.12 109 GLY A C 1
ATOM 805 O O . GLY A 1 109 ? 8.977 2.658 -13.102 1.00 82.12 109 GLY A O 1
ATOM 806 N N . ILE A 1 110 ? 6.870 3.403 -13.331 1.00 87.19 110 ILE A N 1
ATOM 807 C CA . ILE A 1 110 ? 6.485 2.446 -14.382 1.00 87.19 110 ILE A CA 1
ATOM 808 C C . ILE A 1 110 ? 7.390 2.591 -15.613 1.00 87.19 110 ILE A C 1
ATOM 810 O O . ILE A 1 110 ? 7.915 1.593 -16.096 1.00 87.19 110 ILE A O 1
ATOM 814 N N . ILE A 1 111 ? 7.620 3.820 -16.085 1.00 88.94 111 ILE A N 1
ATOM 815 C CA . ILE A 1 111 ? 8.483 4.096 -17.244 1.00 88.94 111 ILE A CA 1
ATOM 816 C C . ILE A 1 111 ? 9.911 3.603 -16.989 1.00 88.94 111 ILE A C 1
ATOM 818 O O . ILE A 1 111 ? 10.488 2.951 -17.855 1.00 88.94 111 ILE A O 1
ATOM 822 N N . ALA A 1 112 ? 10.465 3.858 -15.800 1.00 86.81 112 ALA A N 1
ATOM 823 C CA . ALA A 1 112 ? 11.806 3.397 -15.448 1.00 86.81 112 ALA A CA 1
ATOM 824 C C . ALA A 1 112 ? 11.910 1.860 -15.454 1.00 86.81 112 ALA A C 1
ATOM 826 O O . ALA A 1 112 ? 12.866 1.315 -16.006 1.00 86.81 112 ALA A O 1
ATOM 827 N N . ARG A 1 113 ? 10.908 1.152 -14.907 1.00 87.88 113 ARG A N 1
ATOM 828 C CA . ARG A 1 113 ? 10.862 -0.323 -14.951 1.00 87.88 113 ARG A CA 1
ATOM 829 C C . ARG A 1 113 ? 10.750 -0.841 -16.381 1.00 87.88 113 ARG A C 1
ATOM 831 O O . ARG A 1 113 ? 11.422 -1.804 -16.729 1.00 87.88 113 ARG A O 1
ATOM 838 N N . LEU A 1 114 ? 9.926 -0.195 -17.207 1.00 91.06 114 LEU A N 1
ATOM 839 C CA . LEU A 1 114 ? 9.732 -0.580 -18.604 1.00 91.06 114 LEU A CA 1
ATOM 840 C C . LEU A 1 114 ? 11.020 -0.417 -19.412 1.00 91.06 114 LEU A C 1
ATOM 842 O O . LEU A 1 114 ? 11.379 -1.310 -20.168 1.00 91.06 114 LEU A O 1
ATOM 846 N N . GLN A 1 115 ? 11.737 0.691 -19.224 1.00 90.75 115 GLN A N 1
ATOM 847 C CA . GLN A 1 115 ? 13.035 0.911 -19.864 1.00 90.75 115 GLN A CA 1
ATOM 848 C C . GLN A 1 115 ? 14.057 -0.140 -19.430 1.00 90.75 115 GLN A C 1
ATOM 850 O O . GLN A 1 115 ? 14.756 -0.689 -20.275 1.00 90.75 115 GLN A O 1
ATOM 855 N N . GLN A 1 116 ? 14.099 -0.459 -18.134 1.00 88.81 116 GLN A N 1
ATOM 856 C CA . GLN A 1 116 ? 14.979 -1.499 -17.611 1.00 88.81 116 GLN A CA 1
ATOM 857 C C . GLN A 1 116 ? 14.651 -2.873 -18.218 1.00 88.81 116 GLN A C 1
ATOM 859 O O . GLN A 1 116 ? 15.576 -3.589 -18.585 1.00 88.81 116 GLN A O 1
ATOM 864 N N . ALA A 1 117 ? 13.369 -3.232 -18.345 1.00 90.69 117 ALA A N 1
ATOM 865 C CA . ALA A 1 117 ? 12.929 -4.489 -18.957 1.00 90.69 117 ALA A CA 1
ATOM 866 C C . ALA A 1 117 ? 13.221 -4.547 -20.462 1.00 90.69 117 ALA A C 1
ATOM 868 O O . ALA A 1 117 ? 13.705 -5.558 -20.948 1.00 90.69 117 ALA A O 1
ATOM 869 N N . ALA A 1 118 ? 13.005 -3.450 -21.192 1.00 90.81 118 ALA A N 1
ATOM 870 C CA . ALA A 1 118 ? 13.295 -3.373 -22.625 1.00 90.81 118 ALA A CA 1
ATOM 871 C C . ALA A 1 118 ? 14.793 -3.508 -22.952 1.00 90.81 118 ALA A C 1
ATOM 873 O O . ALA A 1 118 ? 15.151 -3.865 -24.070 1.00 90.81 118 ALA A O 1
ATOM 874 N N . SER A 1 119 ? 15.666 -3.190 -21.992 1.00 88.75 119 SER A N 1
ATOM 875 C CA . SER A 1 119 ? 17.116 -3.367 -22.109 1.00 88.75 119 SER A CA 1
ATOM 876 C C . SER A 1 119 ? 17.641 -4.675 -21.506 1.00 88.75 119 SER A C 1
ATOM 878 O O . SER A 1 119 ? 18.850 -4.900 -21.548 1.00 88.75 119 SER A O 1
ATOM 880 N N . ASP A 1 120 ? 16.781 -5.501 -20.898 1.00 85.56 120 ASP A N 1
ATOM 881 C CA . ASP A 1 120 ? 17.187 -6.747 -20.240 1.00 85.56 120 ASP A CA 1
ATOM 882 C C . ASP A 1 120 ? 17.352 -7.860 -21.291 1.00 85.56 120 ASP A C 1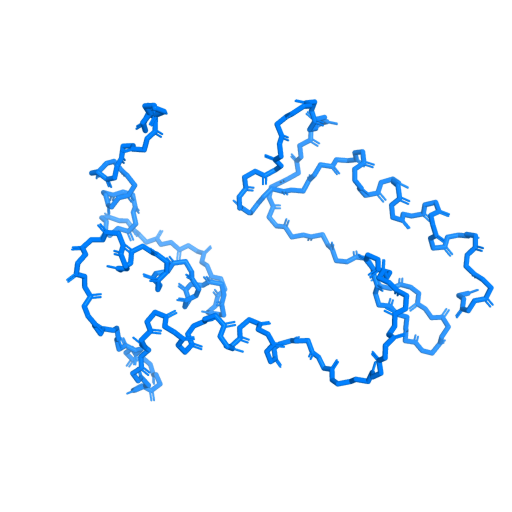
ATOM 884 O O . ASP A 1 120 ? 16.375 -8.214 -21.943 1.00 85.56 120 ASP A O 1
ATOM 888 N N . PRO A 1 121 ? 18.552 -8.452 -21.455 1.00 85.38 121 PRO A N 1
ATOM 889 C CA . PRO A 1 121 ? 18.774 -9.551 -22.397 1.00 85.38 121 PRO A CA 1
ATOM 890 C C . PRO A 1 121 ? 17.998 -10.833 -22.067 1.00 85.38 121 PRO A C 1
ATOM 892 O O . PRO A 1 121 ? 18.007 -11.772 -22.859 1.00 85.38 121 PRO A O 1
ATOM 895 N N . MET A 1 122 ? 17.423 -10.925 -20.865 1.00 80.12 122 MET A N 1
ATOM 896 C CA . MET A 1 122 ? 16.652 -12.082 -20.413 1.00 80.12 122 MET A CA 1
ATOM 897 C C . MET A 1 122 ? 15.157 -11.994 -20.750 1.00 80.12 122 MET A C 1
ATOM 899 O O . MET A 1 122 ? 14.417 -12.898 -20.359 1.00 80.12 122 MET A O 1
ATOM 903 N N . VAL A 1 123 ? 14.725 -10.920 -21.419 1.00 83.06 123 VAL A N 1
ATOM 904 C CA . VAL A 1 123 ? 13.343 -10.610 -21.831 1.00 83.06 123 VAL A CA 1
ATOM 905 C C . VAL A 1 123 ? 13.255 -10.571 -23.357 1.00 83.06 123 VAL A C 1
ATOM 907 O O . VAL A 1 123 ? 14.268 -10.215 -23.996 1.00 83.06 123 VAL A O 1
#

pLDDT: mean 74.88, std 15.75, range [36.09, 91.38]

Mean predicted aligned error: 12.95 Å

Radius of gyration: 17.7 Å; Cα contacts (8 Å, |Δi|>4): 96; chains: 1; bounding box: 38×34×43 Å

Sequence (123 aa):
MTAELRNLPHIASMAFNEPLMLEPAYARVFFCALAGQLGISRLTDAVSGDSLTAQEALATLALSGDDDGPRQARSYQVMNGIAVLPVSGTLVSRTRALQPYSGMTGYNGIIARLQQAASDPMV

Solvent-accessible surface area (backbone atoms only — not comparable to full-atom values): 7846 Å² total; per-residue (Å²): 136,80,83,80,85,74,61,56,70,60,53,51,46,62,67,70,75,49,92,76,97,65,59,69,74,59,45,51,40,53,51,27,61,49,25,63,75,69,75,48,78,70,46,67,43,88,88,79,68,46,74,42,37,57,69,54,31,57,48,53,59,57,65,71,52,78,89,77,78,93,61,77,88,63,95,52,51,70,56,96,50,38,70,48,75,88,86,59,69,48,81,38,86,66,65,69,95,49,77,69,56,92,62,44,36,30,50,61,57,52,50,54,51,49,53,54,48,76,69,35,90,71,71

Nearest PDB structures (foldseek):
  3dpt-assembly1_A  TM=6.641E-01  e=3.717E+00  Chlorobaculum tepidum
  3dpu-assembly1_A  TM=5.742E-01  e=3.484E+00  Chlorobaculum tepidum
  5n6n-assembly1_C  TM=6.464E-01  e=9.205E+00  Saccharomyces cerevisiae S288C
  6kkh-assembly2_I  TM=2.935E-01  e=9.821E+00  Roseiflexus castenholzii DSM 13941